Protein AF-A0A3A8R157-F1 (afdb_monomer_lite)

Foldseek 3Di:
DDPVLVVVLLVVLLVVVVVVLVVVLVVLVPDPPDDPVVSVVVSVVSVVVSNVVSVVVSVCLCPPVVRPSPPQDQWDWDDDPQFIWIAGSVRHTQATVNVVQWAWAWAWEDDPPFIFIWIWIQGPVGIATEAEPPTHHDDPPHYYDDCRVDYHYDYVVVVVVSVVVHD

Secondary structure (DSSP, 8-state):
--HHHHHHHHHHHHHHHHHHHHHHHHHHHTSTT--HHHHHHHHHHHHHHHHHHHHHHHHHHHHSTT--SS---SEEEEEETTEEEEEETTS-EEEEGGGTSEEEEEEEEEETTEEEEEEEEEETTEEEEEE-SS-PBPPTTPPEES--S-EEE--HHHHHHHHHH--

Sequence (167 aa):
MTTSRFVLALAVSALLPAVLIALAAGAYSSWPGFSPAVFGLVMFSVTCATFPIALVMLILRTEAPNSTYLKEPLQHVELTGDGVKVLDATGALLGDSSRGTLRVARTNMWHGKTLAGAVVLEYAAGATCLMGHVLIGAWPGLKAIQGARYEHRIDDSLMDELLRRAE

pLDDT: mean 77.12, std 9.84, range [42.5, 89.62]

Structure (mmCIF, N/CA/C/O backbone):
data_AF-A0A3A8R157-F1
#
_entry.id   AF-A0A3A8R157-F1
#
loop_
_atom_site.group_PDB
_atom_site.id
_atom_site.type_symbol
_atom_site.label_atom_id
_atom_site.label_alt_id
_atom_site.label_comp_id
_atom_site.label_asym_id
_atom_site.label_entity_id
_atom_site.label_seq_id
_atom_site.pdbx_PDB_ins_code
_atom_site.Cartn_x
_atom_site.Cartn_y
_atom_site.Cartn_z
_atom_site.occupancy
_atom_site.B_iso_or_equiv
_atom_site.auth_seq_id
_atom_site.auth_comp_id
_atom_site.auth_asym_id
_atom_site.auth_atom_id
_atom_site.pdbx_PDB_model_num
ATOM 1 N N . MET A 1 1 ? -6.498 5.101 -11.107 1.00 52.22 1 MET A N 1
ATOM 2 C CA . MET A 1 1 ? -5.324 4.911 -12.002 1.00 52.22 1 MET A CA 1
ATOM 3 C C . MET A 1 1 ? -5.408 5.830 -13.226 1.00 52.22 1 MET A C 1
ATOM 5 O O . MET A 1 1 ? -6.112 5.531 -14.182 1.00 52.22 1 MET A O 1
ATOM 9 N N . THR A 1 2 ? -4.739 6.983 -13.195 1.00 58.19 2 THR A N 1
ATOM 10 C CA . THR A 1 2 ? -4.685 7.905 -14.342 1.00 58.19 2 THR A CA 1
ATOM 11 C C . THR A 1 2 ? -3.558 7.509 -15.296 1.00 58.19 2 THR A C 1
ATOM 13 O O . THR A 1 2 ? -2.457 7.161 -14.867 1.00 58.19 2 THR A O 1
ATOM 16 N N . THR A 1 3 ? -3.810 7.583 -16.604 1.00 64.00 3 THR A N 1
ATOM 17 C CA . THR A 1 3 ? -2.874 7.201 -17.678 1.00 64.00 3 THR A CA 1
ATOM 18 C C . THR A 1 3 ? -1.504 7.880 -17.540 1.00 64.00 3 THR A C 1
ATOM 20 O O . THR A 1 3 ? -0.488 7.295 -17.904 1.00 64.00 3 THR A O 1
ATOM 23 N N . SER A 1 4 ? -1.442 9.080 -16.947 1.00 70.44 4 SER A N 1
ATOM 24 C CA . SER A 1 4 ? -0.188 9.827 -16.789 1.00 70.44 4 SER A CA 1
ATOM 25 C C . SER A 1 4 ? 0.766 9.232 -15.745 1.00 70.44 4 SER A C 1
ATOM 27 O O . SER A 1 4 ? 1.977 9.249 -15.958 1.00 70.44 4 SER A O 1
ATOM 29 N N . ARG A 1 5 ? 0.257 8.642 -14.652 1.00 65.94 5 ARG A N 1
ATOM 30 C CA . ARG A 1 5 ? 1.094 8.028 -13.601 1.00 65.94 5 ARG A CA 1
ATOM 31 C C . ARG A 1 5 ? 1.789 6.763 -14.092 1.00 65.94 5 ARG A C 1
ATOM 33 O O . ARG A 1 5 ? 2.958 6.550 -13.787 1.00 65.94 5 ARG A O 1
ATOM 40 N N . PHE A 1 6 ? 1.086 5.957 -14.886 1.00 70.12 6 PHE A N 1
ATOM 41 C CA . PHE A 1 6 ? 1.656 4.763 -15.509 1.00 70.12 6 PHE A CA 1
ATOM 42 C C . PHE A 1 6 ? 2.771 5.125 -16.496 1.00 70.12 6 PHE A C 1
ATOM 44 O O . PHE A 1 6 ? 3.861 4.563 -16.424 1.00 70.12 6 PHE A O 1
ATOM 51 N N . VAL A 1 7 ? 2.528 6.112 -17.366 1.00 73.94 7 VAL A N 1
ATOM 52 C CA . VAL A 1 7 ? 3.530 6.587 -18.334 1.00 73.94 7 VAL A CA 1
ATOM 53 C C . VAL A 1 7 ? 4.764 7.144 -17.620 1.00 73.94 7 VAL A C 1
ATOM 55 O O . VAL A 1 7 ? 5.887 6.820 -18.001 1.00 73.94 7 VAL A O 1
ATOM 58 N N . LEU A 1 8 ? 4.575 7.917 -16.547 1.00 76.44 8 LEU A N 1
ATOM 59 C CA . LEU A 1 8 ? 5.680 8.441 -15.745 1.00 76.44 8 LEU A CA 1
ATOM 60 C C . LEU A 1 8 ? 6.485 7.316 -15.074 1.00 76.44 8 LEU A C 1
ATOM 62 O O . LEU A 1 8 ? 7.713 7.315 -15.140 1.00 76.44 8 LEU A O 1
ATOM 66 N N . ALA A 1 9 ? 5.815 6.333 -14.468 1.00 71.00 9 ALA A N 1
ATOM 67 C CA . ALA A 1 9 ? 6.476 5.203 -13.814 1.00 71.00 9 ALA A CA 1
ATOM 68 C C . ALA A 1 9 ? 7.247 4.315 -14.809 1.00 71.00 9 ALA A C 1
ATOM 70 O O . ALA A 1 9 ? 8.346 3.840 -14.501 1.00 71.00 9 ALA A O 1
ATOM 71 N N . LEU A 1 10 ? 6.705 4.131 -16.016 1.00 76.88 10 LEU A N 1
ATOM 72 C CA . LEU A 1 10 ? 7.377 3.430 -17.107 1.00 76.88 10 LEU A CA 1
ATOM 73 C C . LEU A 1 10 ? 8.628 4.192 -17.568 1.00 76.88 10 LEU A C 1
ATOM 75 O O . LEU A 1 10 ? 9.697 3.595 -17.687 1.00 76.88 10 LEU A O 1
ATOM 79 N N . ALA A 1 11 ? 8.523 5.511 -17.753 1.00 76.31 11 ALA A N 1
ATOM 80 C CA . ALA A 1 11 ? 9.646 6.358 -18.151 1.00 76.31 11 ALA A CA 1
ATOM 81 C C . ALA A 1 11 ? 10.783 6.343 -17.114 1.00 76.31 11 ALA A C 1
ATOM 83 O O . ALA A 1 11 ? 11.947 6.176 -17.475 1.00 76.31 11 ALA A O 1
ATOM 84 N N . VAL A 1 12 ? 10.456 6.436 -15.821 1.00 79.88 12 VAL A N 1
ATOM 85 C CA . VAL A 1 12 ? 11.444 6.346 -14.730 1.00 79.88 12 VAL A CA 1
ATOM 86 C C . VAL A 1 12 ? 12.130 4.979 -14.713 1.00 79.88 12 VAL A C 1
ATOM 88 O O . VAL A 1 12 ? 13.341 4.894 -14.517 1.00 79.88 12 VAL A O 1
ATOM 91 N N . SER A 1 13 ? 11.381 3.902 -14.951 1.00 76.25 13 SER A N 1
ATOM 92 C CA . SER A 1 13 ? 11.937 2.542 -14.980 1.00 76.25 13 SER A CA 1
ATOM 93 C C . SER A 1 13 ? 12.840 2.304 -16.200 1.00 76.25 13 SER A C 1
ATOM 95 O O . SER A 1 13 ? 13.786 1.525 -16.120 1.00 76.25 13 SER A O 1
ATOM 97 N N . ALA A 1 14 ? 12.604 3.015 -17.30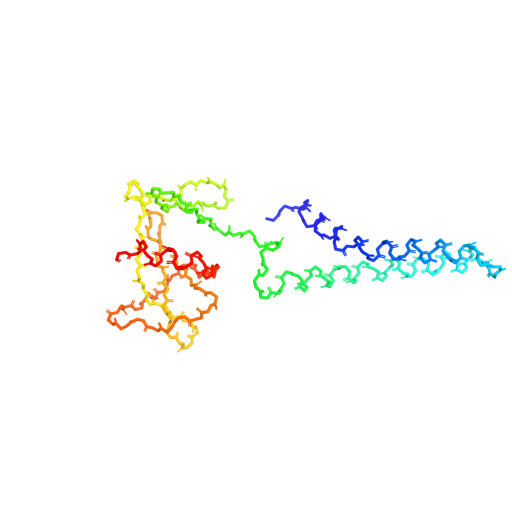7 1.00 76.62 14 ALA A N 1
ATOM 98 C CA . ALA A 1 14 ? 13.424 2.962 -18.517 1.00 76.62 14 ALA A CA 1
ATOM 99 C C . ALA A 1 14 ? 14.684 3.854 -18.470 1.00 76.62 14 ALA A C 1
ATOM 101 O O . ALA A 1 14 ? 15.554 3.719 -19.332 1.00 76.62 14 ALA A O 1
ATOM 102 N N . LEU A 1 15 ? 14.816 4.733 -17.468 1.00 79.62 15 LEU A N 1
ATOM 103 C CA . LEU A 1 15 ? 15.889 5.731 -17.392 1.00 79.62 15 LEU A CA 1
ATOM 104 C C . LEU A 1 15 ? 17.288 5.098 -17.318 1.00 79.62 15 LEU A C 1
ATOM 106 O O . LEU A 1 15 ? 18.174 5.454 -18.090 1.00 79.62 15 LEU A O 1
ATOM 110 N N . LEU A 1 16 ? 17.489 4.140 -16.407 1.00 76.19 16 LEU A N 1
ATOM 111 C CA . LEU A 1 16 ? 18.786 3.484 -16.215 1.00 76.19 16 LEU A CA 1
ATOM 112 C C . LEU A 1 16 ? 19.227 2.686 -17.465 1.00 76.19 16 LEU A C 1
ATOM 114 O O . LEU A 1 16 ? 20.356 2.893 -17.915 1.00 76.19 16 LEU A O 1
ATOM 118 N N . PRO A 1 17 ? 18.364 1.851 -18.087 1.00 75.44 17 PRO A N 1
ATOM 119 C CA . PRO A 1 17 ? 18.666 1.243 -19.382 1.00 75.44 17 PRO A CA 1
ATOM 120 C C . PRO A 1 17 ? 19.033 2.272 -20.456 1.00 75.44 17 PRO A C 1
ATOM 122 O O . PRO A 1 17 ? 20.023 2.090 -21.162 1.00 75.44 17 PRO A O 1
ATOM 125 N N . ALA A 1 18 ? 18.277 3.369 -20.564 1.00 79.69 18 ALA A N 1
ATOM 126 C CA . ALA A 1 18 ? 18.509 4.393 -21.580 1.00 79.69 18 ALA A CA 1
ATOM 127 C C . ALA A 1 18 ? 19.880 5.075 -21.432 1.00 79.69 18 ALA A C 1
ATOM 129 O O . ALA A 1 18 ? 20.572 5.280 -22.429 1.00 79.69 18 ALA A O 1
ATOM 130 N N . VAL A 1 19 ? 20.310 5.371 -20.200 1.00 83.12 19 VAL A N 1
ATOM 131 C CA . VAL A 1 19 ? 21.637 5.951 -19.923 1.00 83.12 19 VAL A CA 1
ATOM 132 C C . VAL A 1 19 ? 22.759 4.992 -20.325 1.00 83.12 19 VAL A C 1
ATOM 134 O O . VAL A 1 19 ? 23.714 5.408 -20.982 1.00 83.12 19 VAL A O 1
ATOM 137 N N . LEU A 1 20 ? 22.641 3.705 -19.986 1.00 79.81 20 LEU A N 1
ATOM 138 C CA . LEU A 1 20 ? 23.640 2.695 -20.357 1.00 79.81 20 LEU A CA 1
ATOM 139 C C . LEU A 1 20 ? 23.764 2.543 -21.876 1.00 79.81 20 LEU A C 1
ATOM 141 O O . LEU A 1 20 ? 24.870 2.432 -22.402 1.00 79.81 20 LEU A O 1
ATOM 145 N N . ILE A 1 21 ? 22.637 2.594 -22.586 1.00 82.62 21 ILE A N 1
ATOM 146 C CA . ILE A 1 21 ? 22.606 2.523 -24.048 1.00 82.62 21 ILE A CA 1
ATOM 147 C C . ILE A 1 21 ? 23.252 3.759 -24.669 1.00 82.62 21 ILE A C 1
ATOM 149 O O . ILE A 1 21 ? 24.040 3.619 -25.599 1.00 82.62 21 ILE A O 1
ATOM 153 N N . ALA A 1 22 ? 22.976 4.955 -24.144 1.00 82.50 22 ALA A N 1
ATOM 154 C CA . ALA A 1 22 ? 23.594 6.188 -24.626 1.00 82.50 22 ALA A CA 1
ATOM 155 C C . ALA A 1 22 ? 25.123 6.178 -24.445 1.00 82.50 22 ALA A C 1
ATOM 157 O O . ALA A 1 22 ? 25.857 6.571 -25.352 1.00 82.50 22 ALA A O 1
ATOM 158 N N . LEU A 1 23 ? 25.611 5.672 -23.308 1.00 82.50 23 LEU A N 1
ATOM 159 C CA . LEU A 1 23 ? 27.045 5.520 -23.045 1.00 82.50 23 LEU A CA 1
ATOM 160 C C . LEU A 1 23 ? 27.698 4.496 -23.982 1.00 82.50 23 LEU A C 1
ATOM 162 O O . LEU A 1 23 ? 28.746 4.777 -24.563 1.00 82.50 23 LEU A O 1
ATOM 166 N N . ALA A 1 24 ? 27.068 3.333 -24.170 1.00 81.12 24 ALA A N 1
ATOM 167 C CA . ALA A 1 24 ? 27.556 2.301 -25.082 1.00 81.12 24 ALA A CA 1
ATOM 168 C C . ALA A 1 24 ? 27.563 2.784 -26.541 1.00 81.12 24 ALA A C 1
ATOM 170 O O . ALA A 1 24 ? 28.517 2.532 -27.276 1.00 81.12 24 ALA A O 1
ATOM 171 N N . ALA A 1 25 ? 26.534 3.530 -26.946 1.00 80.56 25 ALA A N 1
ATOM 172 C CA . ALA A 1 25 ? 26.449 4.144 -28.262 1.00 80.56 25 ALA A CA 1
ATOM 173 C C . ALA A 1 25 ? 27.564 5.174 -28.490 1.00 80.56 25 ALA A C 1
ATOM 175 O O . ALA A 1 25 ? 28.225 5.143 -29.529 1.00 80.56 25 ALA A O 1
ATOM 176 N N . GLY A 1 26 ? 27.820 6.036 -27.502 1.00 80.12 26 GLY A N 1
ATOM 177 C CA . GLY A 1 26 ? 28.927 6.990 -27.539 1.00 80.12 26 GLY A CA 1
ATOM 178 C C . GLY A 1 26 ? 30.286 6.298 -27.664 1.00 80.12 26 GLY A C 1
ATOM 179 O O . GLY A 1 26 ? 31.078 6.655 -28.533 1.00 80.12 26 GLY A O 1
ATOM 180 N N . ALA A 1 27 ? 30.526 5.254 -26.868 1.00 80.75 27 ALA A N 1
ATOM 181 C CA . ALA A 1 27 ? 31.767 4.480 -26.908 1.00 80.75 27 ALA A CA 1
ATOM 182 C C . ALA A 1 27 ? 31.964 3.713 -28.230 1.00 80.75 27 ALA A C 1
ATOM 184 O O . ALA A 1 27 ? 33.081 3.611 -28.725 1.00 80.75 27 ALA A O 1
ATOM 185 N N . TYR A 1 28 ? 30.892 3.187 -28.827 1.00 78.81 28 TYR A N 1
ATOM 186 C CA . TYR A 1 28 ? 30.970 2.491 -30.113 1.00 78.81 28 TYR A CA 1
ATOM 187 C C . TYR A 1 28 ? 31.228 3.456 -31.279 1.00 78.81 28 TYR A C 1
ATOM 189 O O . TYR A 1 28 ? 31.958 3.123 -32.211 1.00 78.81 28 TYR A O 1
ATOM 197 N N . SER A 1 29 ? 30.670 4.670 -31.215 1.00 80.69 29 SER A N 1
ATOM 198 C CA . SER A 1 29 ? 30.839 5.696 -32.254 1.00 80.69 29 SER A CA 1
ATOM 199 C C . SER A 1 29 ? 32.278 6.204 -32.403 1.00 80.69 29 SER A C 1
ATOM 201 O O . SER A 1 29 ? 32.655 6.665 -33.477 1.00 80.69 29 SER A O 1
ATOM 203 N N . SER A 1 30 ? 33.098 6.086 -31.355 1.00 82.19 30 SER A N 1
ATOM 204 C CA . SER A 1 30 ? 34.516 6.459 -31.369 1.00 82.19 30 SER A CA 1
ATOM 205 C C . SER A 1 30 ? 35.449 5.301 -31.744 1.00 82.19 30 SER A C 1
ATOM 207 O O . SER A 1 30 ? 36.666 5.487 -31.805 1.00 82.19 30 SER A O 1
ATOM 209 N N . TRP A 1 31 ? 34.911 4.108 -32.019 1.00 81.38 31 TRP A N 1
ATOM 210 C CA . TRP A 1 31 ? 35.712 2.938 -32.365 1.00 81.38 31 TRP A CA 1
ATOM 211 C C . TRP A 1 31 ? 36.105 2.972 -33.856 1.00 81.38 31 TRP A C 1
ATOM 213 O O . TRP A 1 31 ? 35.226 3.099 -34.708 1.00 81.38 31 TRP A O 1
ATOM 223 N N . PRO A 1 32 ? 37.389 2.787 -34.228 1.00 77.94 32 PRO A N 1
ATOM 224 C CA . PRO A 1 32 ? 37.848 2.691 -35.623 1.00 77.94 32 PRO A CA 1
ATOM 225 C C . PRO A 1 32 ? 37.096 1.720 -36.555 1.00 77.94 32 PRO A C 1
ATOM 227 O O . PRO A 1 32 ? 37.205 1.859 -37.768 1.00 77.94 32 PRO A O 1
ATOM 230 N N . GLY A 1 33 ? 36.341 0.751 -36.025 1.00 81.38 33 GLY A N 1
ATOM 231 C CA . GLY A 1 33 ? 35.515 -0.185 -36.802 1.00 81.38 33 GLY A CA 1
ATOM 232 C C . GLY A 1 33 ? 34.042 0.219 -36.951 1.00 81.38 33 GLY A C 1
ATOM 233 O O . GLY A 1 33 ? 33.212 -0.639 -37.251 1.00 81.38 33 GLY A O 1
ATOM 234 N N . PHE A 1 34 ? 33.689 1.478 -36.677 1.00 81.56 34 PHE A N 1
ATOM 235 C CA . PHE A 1 34 ? 32.303 1.940 -36.676 1.00 81.56 34 PHE A CA 1
ATOM 236 C C . PHE A 1 34 ? 31.623 1.776 -38.044 1.00 81.56 34 PHE A C 1
ATOM 238 O O . PHE A 1 34 ? 32.106 2.257 -39.069 1.00 81.56 34 PHE A O 1
ATOM 245 N N . SER A 1 35 ? 30.446 1.147 -38.041 1.00 85.25 35 SER A N 1
ATOM 246 C CA . SER A 1 35 ? 29.563 1.048 -39.204 1.00 85.25 35 SER A CA 1
ATOM 247 C C . SER A 1 35 ? 28.184 1.627 -38.869 1.00 85.25 35 SER A C 1
ATOM 249 O O . SER A 1 35 ? 27.500 1.079 -37.998 1.00 85.25 35 SER A O 1
ATOM 251 N N . PRO A 1 36 ? 27.723 2.684 -39.570 1.00 80.69 36 PRO A N 1
ATOM 252 C CA . PRO A 1 36 ? 26.418 3.301 -39.321 1.00 80.69 36 PRO A CA 1
ATOM 253 C C . PRO A 1 36 ? 25.242 2.332 -39.486 1.00 80.69 36 PRO A C 1
ATOM 255 O O . PRO A 1 36 ? 24.273 2.395 -38.733 1.00 80.69 36 PRO A O 1
ATOM 258 N N . ALA A 1 37 ? 25.332 1.412 -40.452 1.00 83.19 37 ALA A N 1
ATOM 259 C CA . ALA A 1 37 ? 24.281 0.435 -40.726 1.00 83.19 37 ALA A CA 1
ATOM 260 C C . ALA A 1 37 ? 24.159 -0.600 -39.596 1.00 83.19 37 ALA A C 1
ATOM 262 O O . ALA A 1 37 ? 23.056 -0.897 -39.138 1.00 83.19 37 ALA A O 1
ATOM 263 N N . VAL A 1 38 ? 25.298 -1.106 -39.107 1.00 81.00 38 VAL A N 1
ATOM 264 C CA . VAL A 1 38 ? 25.339 -2.044 -37.974 1.00 81.00 38 VAL A CA 1
ATOM 265 C C . VAL A 1 38 ? 24.879 -1.344 -36.699 1.00 81.00 38 VAL A C 1
ATOM 267 O O . VAL A 1 38 ? 24.061 -1.884 -35.961 1.00 81.00 38 VAL A O 1
ATOM 270 N N . PHE A 1 39 ? 25.333 -0.110 -36.479 1.00 80.06 39 PHE A N 1
ATOM 271 C CA . PHE A 1 39 ? 24.915 0.706 -35.347 1.00 80.06 39 PHE A CA 1
ATOM 272 C C . PHE A 1 39 ? 23.399 0.937 -35.323 1.00 80.06 39 PHE A C 1
ATOM 274 O O . PHE A 1 39 ? 22.764 0.709 -34.297 1.00 80.06 39 PHE A O 1
ATOM 281 N N . GLY A 1 40 ? 22.799 1.322 -36.455 1.00 79.88 40 GLY A N 1
ATOM 282 C CA . GLY A 1 40 ? 21.352 1.523 -36.562 1.00 79.88 40 GLY A CA 1
ATOM 283 C C . GLY A 1 40 ? 20.552 0.254 -36.260 1.00 79.88 40 GLY A C 1
ATOM 284 O O . GLY A 1 40 ? 19.583 0.300 -35.503 1.00 79.88 40 GLY A O 1
ATOM 285 N N . LEU A 1 41 ? 20.994 -0.894 -36.782 1.00 85.06 41 LEU A N 1
ATOM 286 C CA . LEU A 1 41 ? 20.340 -2.185 -36.553 1.00 85.06 41 LEU A CA 1
ATOM 287 C C . LEU A 1 41 ? 20.442 -2.632 -35.086 1.00 85.06 41 LEU A C 1
ATOM 289 O O . LEU A 1 41 ? 19.459 -3.104 -34.507 1.00 85.06 41 LEU A O 1
ATOM 293 N N . VAL A 1 42 ? 21.606 -2.438 -34.460 1.00 82.50 42 VAL A N 1
ATOM 294 C CA . VAL A 1 42 ? 21.823 -2.740 -33.038 1.00 82.50 42 VAL A CA 1
ATOM 295 C C . VAL A 1 42 ? 20.981 -1.819 -32.156 1.00 82.50 42 VAL A C 1
ATOM 297 O O . VAL A 1 42 ? 20.268 -2.310 -31.286 1.00 82.50 42 VAL A O 1
ATOM 300 N N . MET A 1 43 ? 20.983 -0.508 -32.406 1.00 81.06 43 MET A N 1
ATOM 301 C CA . MET A 1 43 ? 20.192 0.458 -31.636 1.00 81.06 43 MET A CA 1
ATOM 302 C C . MET A 1 43 ? 18.687 0.206 -31.750 1.00 81.06 43 MET A C 1
ATOM 304 O O . MET A 1 43 ? 17.973 0.319 -30.752 1.00 81.06 43 MET A O 1
ATOM 308 N N . PHE A 1 44 ? 18.202 -0.187 -32.929 1.00 82.06 44 PHE A N 1
ATOM 309 C CA . PHE A 1 44 ? 16.809 -0.587 -33.121 1.00 82.06 44 PHE A CA 1
ATOM 310 C C . PHE A 1 44 ? 16.469 -1.837 -32.299 1.00 82.06 44 PHE A C 1
ATOM 312 O O . PHE A 1 44 ? 15.509 -1.834 -31.531 1.00 82.06 44 PHE A O 1
ATOM 319 N N . SER A 1 45 ? 17.308 -2.872 -32.384 1.00 82.25 45 SER A N 1
ATOM 320 C CA . SER A 1 45 ? 17.122 -4.133 -31.651 1.00 82.25 45 SER A CA 1
ATOM 321 C C . SER A 1 45 ? 17.139 -3.926 -30.133 1.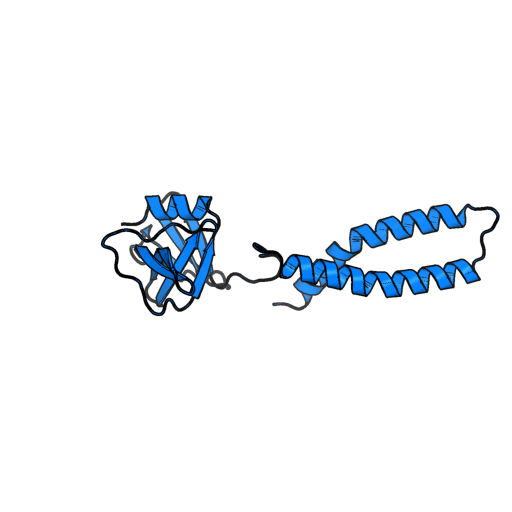00 82.25 45 SER A C 1
ATOM 323 O O . SER A 1 45 ? 16.288 -4.445 -29.414 1.00 82.25 45 SER A O 1
ATOM 325 N N . VAL A 1 46 ? 18.077 -3.112 -29.647 1.00 80.69 46 VAL A N 1
ATOM 326 C CA . VAL A 1 46 ? 18.203 -2.741 -28.235 1.00 80.69 46 VAL A CA 1
ATOM 327 C C . VAL A 1 46 ? 16.980 -1.950 -27.768 1.00 80.69 46 VAL A C 1
ATOM 329 O O . VAL A 1 46 ? 16.439 -2.247 -26.709 1.00 80.69 46 VAL A O 1
ATOM 332 N N . THR A 1 47 ? 16.490 -1.000 -28.567 1.00 78.50 47 THR A N 1
ATOM 333 C CA . THR A 1 47 ? 15.283 -0.217 -28.244 1.00 78.50 47 THR A CA 1
ATOM 334 C C . THR A 1 47 ? 14.025 -1.090 -28.197 1.00 78.50 47 THR A C 1
ATOM 336 O O . THR A 1 47 ? 13.190 -0.940 -27.307 1.00 78.50 47 THR A O 1
ATOM 339 N N . CYS A 1 48 ? 13.899 -2.059 -29.107 1.00 81.50 48 CYS A N 1
ATOM 340 C CA . CYS A 1 48 ? 12.825 -3.051 -29.057 1.00 81.50 48 CYS A CA 1
ATOM 341 C C . CYS A 1 48 ? 12.905 -3.943 -27.809 1.00 81.50 48 CYS A C 1
ATOM 343 O O . CYS A 1 48 ? 11.867 -4.358 -27.299 1.00 81.50 48 CYS A O 1
ATOM 345 N N . ALA A 1 49 ? 14.107 -4.224 -27.301 1.00 80.56 49 ALA A N 1
ATOM 346 C CA . ALA A 1 49 ? 14.313 -5.035 -26.103 1.00 80.56 49 ALA A CA 1
ATOM 347 C C . ALA A 1 49 ? 14.152 -4.250 -24.787 1.00 80.56 49 ALA A C 1
ATOM 349 O O . ALA A 1 49 ? 13.735 -4.822 -23.781 1.00 80.56 49 ALA A O 1
ATOM 350 N N . THR A 1 50 ? 14.432 -2.945 -24.754 1.00 76.81 50 THR A N 1
ATOM 351 C CA . THR A 1 50 ? 14.305 -2.154 -23.517 1.00 76.81 50 THR A CA 1
ATOM 352 C C . THR A 1 50 ? 12.870 -1.973 -23.066 1.00 76.81 50 THR A C 1
ATOM 354 O O . THR A 1 50 ? 12.620 -1.997 -21.863 1.00 76.81 50 THR A O 1
ATOM 357 N N . PHE A 1 51 ? 11.926 -1.815 -23.993 1.00 76.19 51 PHE A N 1
ATOM 358 C CA . PHE A 1 51 ? 10.514 -1.666 -23.654 1.00 76.19 51 PHE A CA 1
ATOM 359 C C . PHE A 1 51 ? 9.962 -2.848 -22.830 1.00 76.19 51 PHE A C 1
ATOM 361 O O . PHE A 1 51 ? 9.456 -2.606 -21.732 1.00 76.19 51 PHE A O 1
ATOM 368 N N . PRO A 1 52 ? 10.089 -4.120 -23.265 1.00 79.94 52 PRO A N 1
ATOM 369 C CA . PRO A 1 52 ? 9.631 -5.253 -22.468 1.00 79.94 52 PRO A CA 1
ATOM 370 C C . PRO A 1 52 ? 10.420 -5.405 -21.162 1.00 79.94 52 PRO A C 1
ATOM 372 O O . PRO A 1 52 ? 9.826 -5.762 -20.152 1.00 79.94 52 PRO A O 1
ATOM 375 N N . ILE A 1 53 ? 11.717 -5.076 -21.127 1.00 79.06 53 ILE A N 1
ATOM 376 C CA . ILE A 1 53 ? 12.506 -5.107 -19.881 1.00 79.06 53 ILE A CA 1
ATOM 377 C C . ILE A 1 53 ? 11.989 -4.070 -18.875 1.00 79.06 53 ILE A C 1
ATOM 379 O O . ILE A 1 53 ? 11.786 -4.395 -17.706 1.00 79.06 53 ILE A O 1
ATOM 383 N N . ALA A 1 54 ? 11.737 -2.836 -19.315 1.00 76.88 54 ALA A N 1
ATOM 384 C CA . ALA A 1 54 ? 11.180 -1.782 -18.472 1.00 76.88 54 ALA A CA 1
ATOM 385 C C . ALA A 1 54 ? 9.770 -2.144 -17.986 1.00 76.88 54 ALA A C 1
ATOM 387 O O . ALA A 1 54 ? 9.438 -1.895 -16.827 1.00 76.88 54 ALA A O 1
ATOM 388 N N . LEU A 1 55 ? 8.967 -2.788 -18.840 1.00 78.31 55 LEU A N 1
ATOM 389 C CA . LEU A 1 55 ? 7.654 -3.306 -18.473 1.00 78.31 55 LEU A CA 1
ATOM 390 C C . LEU A 1 55 ? 7.758 -4.412 -17.415 1.00 78.31 55 LEU A C 1
ATOM 392 O O . LEU A 1 55 ? 7.046 -4.358 -16.420 1.00 78.31 55 LEU A O 1
ATOM 396 N N . VAL A 1 56 ? 8.671 -5.374 -17.576 1.00 78.75 56 VAL A N 1
ATOM 397 C CA . VAL A 1 56 ? 8.919 -6.431 -16.581 1.00 78.75 56 VAL A CA 1
ATOM 398 C C . VAL A 1 56 ? 9.407 -5.835 -15.263 1.00 78.75 56 VAL A C 1
ATOM 400 O O . VAL A 1 56 ? 8.915 -6.221 -14.208 1.00 78.75 56 VAL A O 1
ATOM 403 N N . MET A 1 57 ? 10.315 -4.855 -15.292 1.00 73.81 57 MET A N 1
ATOM 404 C CA . MET A 1 57 ? 10.746 -4.156 -14.077 1.00 73.81 57 MET A CA 1
ATOM 405 C C . MET A 1 57 ? 9.597 -3.418 -13.395 1.00 73.81 57 MET A C 1
ATOM 407 O O . MET A 1 57 ? 9.520 -3.421 -12.168 1.00 73.81 57 MET A O 1
ATOM 411 N N . LEU A 1 58 ? 8.699 -2.807 -14.170 1.00 73.12 58 LEU A N 1
ATOM 412 C CA . LEU A 1 58 ? 7.510 -2.159 -13.636 1.00 73.12 58 LEU A CA 1
ATOM 413 C C . LEU A 1 58 ? 6.565 -3.189 -13.007 1.00 73.12 58 LEU A C 1
ATOM 415 O O . LEU A 1 58 ? 6.135 -2.975 -11.880 1.00 73.12 58 LEU A O 1
ATOM 419 N N . ILE A 1 59 ? 6.312 -4.318 -13.677 1.00 74.38 59 ILE A N 1
ATOM 420 C CA . ILE A 1 59 ? 5.483 -5.418 -13.158 1.00 74.38 59 ILE A CA 1
ATOM 421 C C . ILE A 1 59 ? 6.071 -5.951 -11.850 1.00 74.38 59 ILE A C 1
ATOM 423 O O . ILE A 1 59 ? 5.377 -5.965 -10.836 1.00 74.38 59 ILE A O 1
ATOM 427 N N . LEU A 1 60 ? 7.364 -6.286 -11.831 1.00 70.50 60 LEU A N 1
ATOM 428 C CA . LEU A 1 60 ? 8.064 -6.733 -10.626 1.00 70.50 60 LEU A CA 1
ATOM 429 C C . LEU A 1 60 ? 7.987 -5.685 -9.516 1.00 70.50 60 LEU A C 1
ATOM 431 O O . LEU A 1 60 ? 7.734 -6.028 -8.365 1.00 70.50 60 LEU A O 1
ATOM 435 N N . ARG A 1 61 ? 8.137 -4.398 -9.850 1.00 68.50 61 ARG A N 1
ATOM 436 C CA . ARG A 1 61 ? 7.943 -3.317 -8.883 1.00 68.50 61 ARG A CA 1
ATOM 437 C C . ARG A 1 61 ? 6.520 -3.247 -8.378 1.00 68.50 61 ARG A C 1
ATOM 439 O O . ARG A 1 61 ? 6.381 -2.943 -7.210 1.00 68.50 61 ARG A O 1
ATOM 446 N N . THR A 1 62 ? 5.489 -3.484 -9.185 1.00 63.38 62 THR A N 1
ATOM 447 C CA . THR A 1 62 ? 4.078 -3.443 -8.751 1.00 63.38 62 THR A CA 1
ATOM 448 C C . THR A 1 62 ? 3.618 -4.681 -7.988 1.00 63.38 62 THR A C 1
ATOM 450 O O . THR A 1 62 ? 2.728 -4.588 -7.138 1.00 63.38 62 THR A O 1
ATOM 453 N N . GLU A 1 63 ? 4.211 -5.833 -8.286 1.00 61.62 63 GLU A N 1
ATOM 454 C CA . GLU A 1 63 ? 3.894 -7.112 -7.653 1.00 61.62 63 GLU A CA 1
ATOM 455 C C . GLU A 1 63 ? 4.764 -7.406 -6.434 1.00 61.62 63 GLU A C 1
ATOM 457 O O . GLU A 1 63 ? 4.395 -8.259 -5.628 1.00 61.62 63 GLU A O 1
ATOM 462 N N . ALA A 1 64 ? 5.873 -6.680 -6.255 1.00 57.00 64 ALA A N 1
ATOM 463 C CA . ALA A 1 64 ? 6.706 -6.810 -5.073 1.00 57.00 64 ALA A CA 1
ATOM 464 C C . ALA A 1 64 ? 5.848 -6.711 -3.796 1.00 57.00 64 ALA A C 1
ATOM 466 O O . ALA A 1 64 ? 5.001 -5.807 -3.686 1.00 57.00 64 ALA A O 1
ATOM 467 N N . PRO A 1 65 ? 6.058 -7.612 -2.817 1.00 46.66 65 PRO A N 1
ATOM 468 C CA . PRO A 1 65 ? 5.456 -7.448 -1.505 1.00 46.66 65 PRO A CA 1
ATOM 469 C C . PRO A 1 65 ? 5.852 -6.061 -0.985 1.00 46.66 65 PRO A C 1
ATOM 471 O O . PRO A 1 65 ? 7.028 -5.706 -1.019 1.00 46.66 65 PRO A O 1
ATOM 474 N N . ASN A 1 66 ? 4.856 -5.272 -0.564 1.00 49.62 66 ASN A N 1
ATOM 475 C CA . ASN A 1 66 ? 4.975 -3.878 -0.094 1.00 49.62 66 ASN A CA 1
ATOM 476 C C . ASN A 1 66 ? 4.942 -2.795 -1.192 1.00 49.62 66 ASN A C 1
ATOM 478 O O . ASN A 1 66 ? 5.138 -1.617 -0.898 1.00 49.62 66 ASN A O 1
ATOM 482 N N . SER A 1 67 ? 4.660 -3.139 -2.453 1.00 42.50 67 SER A N 1
ATOM 483 C CA . SER A 1 67 ? 4.562 -2.124 -3.504 1.00 42.50 67 SER A CA 1
ATOM 484 C C . SER A 1 67 ? 3.280 -1.294 -3.442 1.00 42.50 67 SER A C 1
ATOM 486 O O . SER A 1 67 ? 2.187 -1.768 -3.764 1.00 42.50 67 SER A O 1
ATOM 488 N N . THR A 1 68 ? 3.446 -0.016 -3.113 1.00 52.97 68 THR A N 1
ATOM 489 C CA . THR A 1 68 ? 2.449 1.057 -3.258 1.00 52.97 68 THR A CA 1
ATOM 490 C C . THR A 1 68 ? 2.604 1.821 -4.579 1.00 52.97 68 THR A C 1
ATOM 492 O O . THR A 1 68 ? 1.844 2.744 -4.855 1.00 52.97 68 THR A O 1
ATOM 495 N N . TYR A 1 69 ? 3.563 1.428 -5.431 1.00 46.69 69 TYR A N 1
ATOM 496 C CA . TYR A 1 69 ? 4.076 2.235 -6.550 1.00 46.69 69 TYR A CA 1
ATOM 497 C C . TYR A 1 69 ? 3.008 2.610 -7.593 1.00 46.69 69 TYR A C 1
ATOM 499 O O . TYR A 1 69 ? 3.124 3.629 -8.270 1.00 46.69 69 TYR A O 1
ATOM 507 N N . LEU A 1 70 ? 1.955 1.794 -7.710 1.00 53.50 70 LEU A N 1
ATOM 508 C CA . LEU A 1 70 ? 0.810 2.020 -8.599 1.00 53.50 70 LEU A CA 1
ATOM 509 C C . LEU A 1 70 ? -0.539 1.583 -7.994 1.00 53.50 70 LEU A C 1
ATOM 511 O O . LEU A 1 70 ? -1.559 1.602 -8.685 1.00 53.50 70 LEU A O 1
ATOM 515 N N . LYS A 1 71 ? -0.561 1.199 -6.713 1.00 56.44 71 LYS A N 1
ATOM 516 C CA . LYS A 1 71 ? -1.790 0.844 -5.996 1.00 56.44 71 LYS A CA 1
ATOM 517 C C . LYS A 1 71 ? -2.232 2.084 -5.231 1.00 56.44 71 LYS A C 1
ATOM 519 O O . LYS A 1 71 ? -1.581 2.467 -4.266 1.00 56.44 71 LYS A O 1
ATOM 524 N N . GLU A 1 72 ? -3.295 2.740 -5.693 1.00 55.19 72 GLU A N 1
ATOM 525 C CA . GLU A 1 72 ? -3.925 3.806 -4.911 1.00 55.19 72 GLU A CA 1
ATOM 526 C C . GLU A 1 72 ? -4.450 3.170 -3.614 1.00 55.19 72 GLU A C 1
ATOM 528 O O . GLU A 1 72 ? -5.251 2.233 -3.693 1.00 55.19 72 GLU A O 1
ATOM 533 N N . PRO A 1 73 ? -3.971 3.594 -2.429 1.00 57.78 73 PRO A N 1
ATOM 534 C CA . PRO A 1 73 ? -4.556 3.121 -1.189 1.00 57.78 73 PRO A CA 1
ATOM 535 C C . PRO A 1 73 ? -6.014 3.580 -1.181 1.00 57.78 73 PRO A C 1
ATOM 537 O O . PRO A 1 73 ? -6.297 4.762 -1.370 1.00 57.78 73 PRO A O 1
ATOM 540 N N . LEU A 1 74 ? -6.944 2.638 -1.005 1.00 64.56 74 LEU A N 1
ATOM 541 C CA . LEU A 1 74 ? -8.378 2.943 -0.958 1.00 64.56 74 LEU A CA 1
ATOM 542 C C . LEU A 1 74 ? -8.691 3.946 0.164 1.00 64.56 74 LEU A C 1
ATOM 544 O O . LEU A 1 74 ? -9.663 4.693 0.061 1.00 64.56 74 LEU A O 1
ATOM 548 N N . GLN A 1 75 ? -7.862 3.958 1.216 1.00 73.56 75 GLN A N 1
ATOM 549 C CA . GLN A 1 75 ? -7.966 4.842 2.373 1.00 73.56 75 GLN A CA 1
ATOM 550 C C . GLN A 1 75 ? -6.576 5.245 2.876 1.00 73.56 75 GLN A C 1
ATOM 552 O O . GLN A 1 75 ? -5.651 4.430 2.882 1.00 73.56 75 GLN A O 1
ATOM 557 N N . HIS A 1 76 ? -6.436 6.496 3.307 1.00 78.25 76 HIS A N 1
ATOM 558 C CA . HIS A 1 76 ? -5.223 7.043 3.904 1.00 78.25 76 HIS A CA 1
ATOM 559 C C . HIS A 1 76 ? -5.430 7.242 5.405 1.00 78.25 76 HIS A C 1
ATOM 561 O O . HIS A 1 76 ? -6.442 7.801 5.820 1.00 78.25 76 HIS A O 1
ATOM 567 N N . VAL A 1 77 ? -4.481 6.780 6.218 1.00 82.19 77 VAL A N 1
ATOM 568 C CA . VAL A 1 77 ? -4.515 6.957 7.673 1.00 82.19 77 VAL A CA 1
ATOM 569 C C . VAL A 1 77 ? -3.449 7.973 8.045 1.00 82.19 77 VAL A C 1
ATOM 571 O O . VAL A 1 77 ? -2.260 7.718 7.870 1.00 82.19 77 VAL A O 1
ATOM 574 N N . GLU A 1 78 ? -3.876 9.123 8.551 1.00 83.75 78 GLU A N 1
ATOM 575 C CA . GLU A 1 78 ? -2.991 10.178 9.027 1.00 83.75 78 GLU A CA 1
ATOM 576 C C . GLU A 1 78 ? -2.936 10.171 10.553 1.00 83.75 78 GLU A C 1
ATOM 578 O O . GLU A 1 78 ? -3.956 10.258 11.244 1.00 83.75 78 GLU A O 1
ATOM 583 N N . LEU A 1 79 ? -1.717 10.089 11.084 1.00 81.25 79 LEU A N 1
ATOM 584 C CA . LEU A 1 79 ? -1.445 10.295 12.498 1.00 81.25 79 LEU A CA 1
ATOM 585 C C . LEU A 1 79 ? -1.222 11.787 12.745 1.00 81.25 79 LEU A C 1
ATOM 587 O O . LEU A 1 79 ? -0.270 12.383 12.246 1.00 81.25 79 LEU A O 1
ATOM 591 N N . THR A 1 80 ? -2.086 12.380 13.555 1.00 76.94 80 THR A N 1
ATOM 592 C CA . THR A 1 80 ? -1.929 13.737 14.082 1.00 76.94 80 THR A CA 1
ATOM 593 C C . THR A 1 80 ? -1.567 13.687 15.565 1.00 76.94 80 THR A C 1
ATOM 595 O O . THR A 1 80 ? -1.879 12.720 16.267 1.00 76.94 80 THR A O 1
ATOM 598 N N . GLY A 1 81 ? -0.922 14.745 16.068 1.00 74.06 81 GLY A N 1
ATOM 599 C CA . GLY A 1 81 ? -0.604 14.873 17.498 1.00 74.06 81 GLY A CA 1
ATOM 600 C C . GLY A 1 81 ? -1.829 14.636 18.390 1.00 74.06 81 GLY A C 1
ATOM 601 O O . GLY A 1 81 ? -1.732 13.909 19.372 1.00 74.06 81 GLY A O 1
ATOM 602 N N . ASP A 1 82 ? -2.993 15.120 17.950 1.00 73.88 82 ASP A N 1
ATOM 603 C CA . ASP A 1 82 ? -4.250 15.069 18.706 1.00 73.88 82 ASP A CA 1
ATOM 604 C C . ASP A 1 82 ? -5.125 13.835 18.412 1.00 73.88 82 ASP A C 1
ATOM 606 O O . ASP A 1 82 ? -6.163 13.648 19.045 1.00 73.88 82 ASP A O 1
ATOM 610 N N . GLY A 1 83 ? -4.763 12.985 17.443 1.00 82.56 83 GLY A N 1
ATOM 611 C CA . GLY A 1 83 ? -5.622 11.861 17.059 1.00 82.56 83 GLY A CA 1
ATOM 612 C C . GLY A 1 83 ? -5.270 11.189 15.737 1.00 82.56 83 GLY A C 1
ATOM 613 O O . GLY A 1 83 ? -4.258 11.491 15.109 1.00 82.56 83 GLY A O 1
ATOM 614 N N . VAL A 1 84 ? -6.127 10.268 15.315 1.00 86.00 84 VAL A N 1
ATOM 615 C CA . VAL A 1 84 ? -6.032 9.530 14.053 1.00 86.00 84 VAL A CA 1
ATOM 616 C C . VAL A 1 84 ? -7.117 10.037 13.112 1.00 86.00 84 VAL A C 1
ATOM 618 O O . VAL A 1 84 ? -8.278 10.156 13.510 1.00 86.00 84 VAL A O 1
ATOM 621 N N . LYS A 1 85 ? -6.750 10.309 11.860 1.00 88.44 85 LYS A N 1
ATOM 622 C CA . LYS A 1 85 ? -7.680 10.664 10.787 1.00 88.44 85 LYS A CA 1
ATOM 623 C C . LYS A 1 85 ? -7.656 9.600 9.706 1.00 88.44 85 LYS A C 1
ATOM 625 O O . LYS A 1 85 ? -6.596 9.105 9.335 1.00 88.44 85 LYS A O 1
ATOM 630 N N . VAL A 1 86 ? -8.830 9.273 9.186 1.00 86.44 86 VAL A N 1
ATOM 631 C CA . VAL A 1 86 ? -8.999 8.391 8.033 1.00 86.44 86 VAL A CA 1
ATOM 632 C C . VAL A 1 86 ? -9.572 9.215 6.901 1.00 86.44 86 VAL A C 1
ATOM 634 O O . VAL A 1 86 ? -10.604 9.866 7.059 1.00 86.44 86 VAL A O 1
ATOM 637 N N . LEU A 1 87 ? -8.896 9.181 5.764 1.00 85.75 87 LEU A N 1
ATOM 638 C CA . LEU A 1 87 ? -9.265 9.868 4.538 1.00 85.75 87 LEU A CA 1
ATOM 639 C C . LEU A 1 87 ? -9.545 8.823 3.460 1.00 85.75 87 LEU A C 1
ATOM 641 O O . LEU A 1 87 ? -8.937 7.752 3.452 1.00 85.75 87 LEU A O 1
ATOM 645 N N . ASP A 1 88 ? -10.456 9.114 2.543 1.00 81.31 88 ASP A N 1
ATOM 646 C CA . ASP A 1 88 ? -10.633 8.288 1.352 1.00 81.31 88 ASP A CA 1
ATOM 647 C C . ASP A 1 88 ? -9.545 8.569 0.296 1.00 81.31 88 ASP A C 1
ATOM 649 O O . ASP A 1 88 ? -8.707 9.461 0.445 1.00 81.31 88 ASP A O 1
ATOM 653 N N . ALA A 1 89 ? -9.566 7.819 -0.809 1.00 74.44 89 ALA A N 1
ATOM 654 C CA . ALA A 1 89 ? -8.642 8.014 -1.929 1.00 74.44 89 ALA A CA 1
ATOM 655 C C . ALA A 1 89 ? -8.736 9.404 -2.604 1.00 74.44 89 ALA A C 1
ATOM 657 O O . ALA A 1 89 ? -7.845 9.769 -3.373 1.00 74.44 89 ALA A O 1
ATOM 658 N N . THR A 1 90 ? -9.799 10.173 -2.346 1.00 77.19 90 THR A N 1
ATOM 659 C CA . THR A 1 90 ? -9.993 11.541 -2.853 1.00 77.19 90 THR A CA 1
ATOM 660 C C . THR A 1 90 ? -9.519 12.617 -1.871 1.00 77.19 90 THR A C 1
ATOM 662 O O . THR A 1 90 ? -9.461 13.790 -2.236 1.00 77.19 90 THR A O 1
ATOM 665 N N . GLY A 1 91 ? -9.133 12.226 -0.651 1.00 77.25 91 GLY A N 1
ATOM 666 C CA . GLY A 1 91 ? -8.754 13.133 0.430 1.00 77.25 91 GLY A CA 1
ATOM 667 C C . GLY A 1 91 ? -9.938 13.638 1.260 1.00 77.25 91 GLY A C 1
ATOM 668 O O . GLY A 1 91 ? -9.770 14.564 2.052 1.00 77.25 91 GLY A O 1
ATOM 669 N N . ALA A 1 92 ? -11.133 13.063 1.107 1.00 83.75 92 ALA A N 1
ATOM 670 C CA . ALA A 1 92 ? -12.271 13.396 1.953 1.00 83.75 92 ALA A CA 1
ATOM 671 C C . ALA A 1 92 ? -12.164 12.680 3.305 1.00 83.75 92 ALA A C 1
ATOM 673 O O . ALA A 1 92 ? -11.813 11.502 3.382 1.00 83.75 92 ALA A O 1
ATOM 674 N N . LEU A 1 93 ? -12.476 13.397 4.386 1.00 86.31 93 LEU A N 1
ATOM 675 C CA . LEU A 1 93 ? -12.413 12.867 5.746 1.00 86.31 93 LEU A CA 1
ATOM 676 C C . LEU A 1 93 ? -13.532 11.842 5.976 1.00 86.31 93 LEU A C 1
ATOM 678 O O . LEU A 1 93 ? -14.710 12.194 5.978 1.00 86.31 93 LEU A O 1
ATOM 682 N N . LEU A 1 94 ? -13.150 10.589 6.216 1.00 84.25 94 LEU A N 1
ATOM 683 C CA . LEU A 1 94 ? -14.050 9.497 6.593 1.00 84.25 94 LEU A CA 1
ATOM 684 C C . LEU A 1 94 ? -14.287 9.445 8.106 1.00 84.25 94 LEU A C 1
ATOM 686 O O . LEU A 1 94 ? -15.387 9.109 8.544 1.00 84.25 94 LEU A O 1
ATOM 690 N N . GLY A 1 95 ? -13.274 9.793 8.902 1.00 85.88 95 GLY A N 1
ATOM 691 C CA . GLY A 1 95 ? -13.380 9.827 10.357 1.00 85.88 95 GLY A CA 1
ATOM 692 C C . GLY A 1 95 ? -12.163 10.456 11.029 1.00 85.88 95 GLY A C 1
ATOM 693 O O . GLY A 1 95 ? -11.053 10.413 10.507 1.00 85.88 95 GLY A O 1
ATOM 694 N N . ASP A 1 96 ? -12.388 11.039 12.200 1.00 89.12 96 ASP A N 1
ATOM 695 C CA . ASP A 1 96 ? -11.386 11.684 13.051 1.00 89.12 96 ASP A CA 1
ATOM 696 C C . ASP A 1 96 ? -11.619 11.293 14.518 1.00 89.12 96 ASP A C 1
ATOM 698 O O . ASP A 1 96 ? -12.719 11.502 15.056 1.00 89.12 96 ASP A O 1
ATOM 702 N N . SER A 1 97 ? -10.595 10.719 15.159 1.00 87.69 97 SER A N 1
ATOM 703 C CA . SER A 1 97 ? -10.686 10.247 16.545 1.00 87.69 97 SER A CA 1
ATOM 704 C C . SER A 1 97 ? -10.769 11.405 17.533 1.00 87.69 97 SER A C 1
ATOM 706 O O . SER A 1 97 ? -11.475 11.302 18.530 1.00 87.69 97 SER A O 1
ATOM 708 N N . SER A 1 98 ? -10.133 12.543 17.230 1.00 83.31 98 SER A N 1
ATOM 709 C CA . SER A 1 98 ? -10.190 13.748 18.073 1.00 83.31 98 SER A CA 1
ATOM 710 C C . SER A 1 98 ? -11.600 14.347 18.132 1.00 83.31 98 SER A C 1
ATOM 712 O O . SER A 1 98 ? -11.963 15.028 19.088 1.00 83.31 98 SER A O 1
ATOM 714 N N . ARG A 1 99 ? -12.425 14.049 17.121 1.00 83.12 99 ARG A N 1
ATOM 715 C CA . ARG A 1 99 ? -13.829 14.472 17.021 1.00 83.12 99 ARG A CA 1
ATOM 716 C C . ARG A 1 99 ? -14.816 13.389 17.464 1.00 83.12 99 ARG A C 1
ATOM 718 O O . ARG A 1 99 ? -16.018 13.582 17.310 1.00 83.12 99 ARG A O 1
ATOM 725 N N . GLY A 1 100 ? -14.332 12.239 17.946 1.00 83.50 100 GLY A N 1
ATOM 726 C CA . GLY A 1 100 ? -15.166 11.089 18.323 1.00 83.50 100 GLY A CA 1
ATOM 727 C C . GLY A 1 100 ? -15.889 10.418 17.147 1.00 83.50 100 GLY A C 1
ATOM 728 O O . GLY A 1 100 ? -16.803 9.626 17.350 1.00 83.50 100 GLY A O 1
ATOM 729 N N . THR A 1 101 ? -15.502 10.740 15.910 1.00 84.44 101 THR A N 1
ATOM 730 C CA . THR A 1 101 ? -16.123 10.206 14.679 1.00 84.44 101 THR A CA 1
ATOM 731 C C . THR A 1 101 ? -15.409 8.968 14.137 1.00 84.44 101 THR A C 1
ATOM 733 O O . THR A 1 101 ? -15.875 8.348 13.182 1.00 84.44 101 THR A O 1
ATOM 736 N N . LEU A 1 102 ? -14.278 8.619 14.751 1.00 88.81 102 LEU A N 1
ATOM 737 C CA . LEU A 1 102 ? -13.482 7.437 14.471 1.00 88.81 102 LEU A CA 1
ATOM 738 C C . LEU A 1 102 ? -13.148 6.751 15.791 1.00 88.81 102 LEU A C 1
ATOM 740 O O . LEU A 1 102 ? -12.600 7.381 16.696 1.00 88.81 102 LEU A O 1
ATOM 744 N N . ARG A 1 103 ? -13.417 5.453 15.863 1.00 86.94 103 ARG A N 1
ATOM 745 C CA . ARG A 1 103 ? -12.983 4.594 16.956 1.00 86.94 103 ARG A CA 1
ATOM 746 C C . ARG A 1 103 ? -11.883 3.665 16.463 1.00 86.94 103 ARG A C 1
ATOM 748 O O . ARG A 1 103 ? -12.017 3.026 15.422 1.00 86.94 103 ARG A O 1
ATOM 755 N N . VAL A 1 104 ? -10.800 3.607 17.227 1.00 88.94 104 VAL A N 1
ATOM 756 C CA . VAL A 1 104 ? -9.657 2.727 16.982 1.00 88.94 104 VAL A CA 1
ATOM 757 C C . VAL A 1 104 ? -9.706 1.640 18.045 1.00 88.94 104 VAL A C 1
ATOM 759 O O . VAL A 1 104 ? -9.633 1.951 19.229 1.00 88.94 104 VAL A O 1
ATOM 762 N N . ALA A 1 105 ? -9.870 0.383 17.643 1.00 88.00 105 ALA A N 1
ATOM 763 C CA . ALA A 1 105 ? -9.994 -0.725 18.586 1.00 88.00 105 ALA A CA 1
ATOM 764 C C . ALA A 1 105 ? -9.142 -1.922 18.171 1.00 88.00 105 ALA A C 1
ATOM 766 O O . ALA A 1 105 ? -8.886 -2.169 16.988 1.00 88.00 105 ALA A O 1
ATOM 767 N N . ARG A 1 106 ? -8.716 -2.700 19.165 1.00 89.62 106 ARG A N 1
ATOM 768 C CA . ARG A 1 106 ? -8.025 -3.970 18.940 1.00 89.62 106 ARG A CA 1
ATOM 769 C C . ARG A 1 106 ? -9.037 -5.044 18.569 1.00 89.62 106 ARG A C 1
ATOM 771 O O . ARG A 1 106 ? -10.058 -5.208 19.230 1.00 89.62 106 ARG A O 1
ATOM 778 N N . THR A 1 107 ? -8.740 -5.813 17.534 1.00 88.44 107 THR A N 1
ATOM 779 C CA . THR A 1 107 ? -9.555 -6.946 17.120 1.00 88.44 107 THR A CA 1
ATOM 780 C C . THR A 1 107 ? -8.708 -8.128 16.667 1.00 88.44 107 THR A C 1
ATOM 782 O O . THR A 1 107 ? -7.507 -8.015 16.441 1.00 88.44 107 THR A O 1
ATOM 785 N N . ASN A 1 108 ? -9.351 -9.278 16.514 1.00 88.19 108 ASN A N 1
ATOM 786 C CA . ASN A 1 108 ? -8.773 -10.384 15.773 1.00 88.19 108 ASN A CA 1
ATOM 787 C C . ASN A 1 108 ? -9.388 -10.428 14.369 1.00 88.19 108 ASN A C 1
ATOM 789 O O . ASN A 1 108 ? -10.572 -10.143 14.184 1.00 88.19 108 ASN A O 1
ATOM 793 N N . MET A 1 109 ? -8.613 -10.836 13.374 1.00 84.94 109 MET A N 1
ATOM 794 C CA . MET A 1 109 ? -9.100 -11.067 12.018 1.00 84.94 109 MET A CA 1
ATOM 795 C C . MET A 1 109 ? -8.673 -12.440 11.511 1.00 84.94 109 MET A C 1
ATOM 797 O O . MET A 1 109 ? -7.645 -12.988 11.915 1.00 84.94 109 MET A O 1
ATOM 801 N N . TRP A 1 110 ? -9.476 -13.000 10.614 1.00 81.19 110 TRP A N 1
ATOM 802 C CA . TRP A 1 110 ? -9.100 -14.205 9.889 1.00 81.19 110 TRP A CA 1
ATOM 803 C C . TRP A 1 110 ? -8.147 -13.835 8.757 1.00 81.19 110 TRP A C 1
ATOM 805 O O . TRP A 1 110 ? -8.518 -13.080 7.870 1.00 81.19 110 TRP A O 1
ATOM 815 N N . HIS A 1 111 ? -6.940 -14.394 8.770 1.00 76.44 111 HIS A N 1
ATOM 816 C CA . HIS A 1 111 ? -5.996 -14.311 7.663 1.00 76.44 111 HIS A CA 1
ATOM 817 C C . HIS A 1 111 ? -5.770 -15.718 7.102 1.00 76.44 111 HIS A C 1
ATOM 819 O O . HIS A 1 111 ? -5.024 -16.530 7.661 1.00 76.44 111 HIS A O 1
ATOM 825 N N . GLY A 1 112 ? -6.480 -16.048 6.020 1.00 76.94 112 GLY A N 1
ATOM 826 C CA . GLY A 1 112 ? -6.506 -17.404 5.469 1.00 76.94 112 GLY A CA 1
ATOM 827 C C . GLY A 1 112 ? -7.095 -18.414 6.463 1.00 76.94 112 GLY A C 1
ATOM 828 O O . GLY A 1 112 ? -8.276 -18.352 6.788 1.00 76.94 112 GLY A O 1
ATOM 829 N N . LYS A 1 113 ? -6.272 -19.360 6.937 1.00 78.75 113 LYS A N 1
ATOM 830 C CA . LYS A 1 113 ? -6.659 -20.376 7.943 1.00 78.75 113 LYS A CA 1
ATOM 831 C C . LYS A 1 113 ? -6.236 -20.017 9.371 1.00 78.75 113 LYS A C 1
ATOM 833 O O . LYS A 1 113 ? -6.516 -20.775 10.295 1.00 78.75 113 LYS A O 1
ATOM 838 N N . THR A 1 114 ? -5.530 -18.905 9.547 1.00 79.31 114 THR A N 1
ATOM 839 C CA . THR A 1 114 ? -4.972 -18.478 10.833 1.00 79.31 114 THR A CA 1
ATOM 840 C C . THR A 1 114 ? -5.671 -17.230 11.343 1.00 79.31 114 THR A C 1
ATOM 842 O O . THR A 1 114 ? -6.203 -16.444 10.562 1.00 79.31 114 THR A O 1
ATOM 845 N N . LEU A 1 115 ? -5.662 -17.050 12.659 1.00 83.75 115 LEU A N 1
ATOM 846 C CA . LEU A 1 115 ? -6.208 -15.873 13.318 1.00 83.75 115 LEU A CA 1
ATOM 847 C C . LEU A 1 115 ? -5.056 -14.927 13.672 1.00 83.75 115 LEU A C 1
ATOM 849 O O . LEU A 1 115 ? -4.060 -15.372 14.247 1.00 83.75 115 LEU A O 1
ATOM 853 N N . ALA A 1 116 ? -5.196 -13.652 13.328 1.00 84.75 116 ALA A N 1
ATOM 854 C CA . ALA A 1 116 ? -4.172 -12.634 13.530 1.00 84.75 116 ALA A CA 1
ATOM 855 C C . ALA A 1 116 ? -4.735 -11.434 14.297 1.00 84.75 116 ALA A C 1
ATOM 857 O O . ALA A 1 116 ? -5.904 -11.081 14.121 1.00 84.75 116 ALA A O 1
ATOM 858 N N . GLY A 1 117 ? -3.907 -10.809 15.132 1.00 85.25 117 GLY A N 1
ATOM 859 C CA . GLY A 1 117 ? -4.220 -9.524 15.752 1.00 85.25 117 GLY A CA 1
ATOM 860 C C . GLY A 1 117 ? -4.233 -8.407 14.706 1.00 85.25 117 GLY A C 1
ATOM 861 O O . GLY A 1 117 ? -3.368 -8.354 13.831 1.00 85.25 117 GLY A O 1
ATOM 862 N N . ALA A 1 118 ? -5.225 -7.526 14.787 1.00 86.94 118 ALA A N 1
ATOM 863 C CA . ALA A 1 118 ? -5.441 -6.430 13.850 1.00 86.94 118 ALA A CA 1
ATOM 864 C C . ALA A 1 118 ? -6.073 -5.219 14.543 1.00 86.94 118 ALA A C 1
ATOM 866 O O . ALA A 1 118 ? -6.727 -5.338 15.574 1.00 86.94 118 ALA A O 1
ATOM 867 N N . VAL A 1 119 ? -5.926 -4.036 13.962 1.00 87.75 119 VAL A N 1
ATOM 868 C CA . VAL A 1 119 ? -6.616 -2.833 14.438 1.00 87.75 119 VAL A CA 1
ATOM 869 C C . VAL A 1 119 ? -7.828 -2.583 13.557 1.00 87.75 119 VAL A C 1
ATOM 871 O O . VAL A 1 119 ? -7.710 -2.544 12.336 1.00 87.75 119 VAL A O 1
ATOM 874 N N . VAL A 1 120 ? -8.998 -2.400 14.163 1.00 88.38 120 VAL A N 1
ATOM 875 C CA . VAL A 1 120 ? -10.192 -1.952 13.448 1.00 88.38 120 VAL A CA 1
ATOM 876 C C . VAL A 1 120 ? -10.362 -0.447 13.615 1.00 88.38 120 VAL A C 1
ATOM 878 O O . VAL A 1 120 ? -10.266 0.097 14.714 1.00 88.38 120 VAL A O 1
ATOM 881 N N . LEU A 1 121 ? -10.606 0.214 12.490 1.00 87.88 121 LEU A N 1
ATOM 882 C CA . LEU A 1 121 ? -10.990 1.611 12.388 1.00 87.88 121 LEU A CA 1
ATOM 883 C C . LEU A 1 121 ? -12.486 1.664 12.080 1.00 87.88 121 LEU A C 1
ATOM 885 O O . LEU A 1 121 ? -12.891 1.359 10.958 1.00 87.88 121 LEU A O 1
ATOM 889 N N . GLU A 1 122 ? -13.299 2.009 13.074 1.00 87.38 122 GLU A N 1
ATOM 890 C CA . GLU A 1 122 ? -14.755 2.136 12.952 1.00 87.38 122 GLU A CA 1
ATOM 891 C C . GLU A 1 122 ? -15.131 3.612 12.775 1.00 87.38 122 GLU A C 1
ATOM 893 O O . GLU A 1 122 ? -14.810 4.450 13.615 1.00 87.38 122 GLU A O 1
ATOM 898 N N . TYR A 1 123 ? -15.818 3.938 11.686 1.00 86.88 123 TYR A N 1
ATOM 899 C CA . TYR A 1 123 ? -16.324 5.276 11.371 1.00 86.88 123 TYR A CA 1
ATOM 900 C C . TYR A 1 123 ? -17.746 5.177 10.796 1.00 86.88 123 TYR A C 1
ATOM 902 O O . TYR A 1 123 ? -18.246 4.092 10.504 1.00 86.88 123 TYR A O 1
ATOM 910 N N . ALA A 1 124 ? -18.437 6.308 10.621 1.00 80.31 124 ALA A N 1
ATOM 911 C CA . ALA A 1 124 ? -19.863 6.319 10.261 1.00 80.31 124 ALA A CA 1
ATOM 912 C C . ALA A 1 124 ? -20.194 5.566 8.953 1.00 80.31 124 ALA A C 1
ATOM 914 O O . ALA A 1 124 ? -21.258 4.965 8.829 1.00 80.31 124 ALA A O 1
ATOM 915 N N . ALA A 1 125 ? -19.278 5.581 7.981 1.00 77.38 125 ALA A N 1
ATOM 916 C CA . ALA A 1 125 ? -19.446 4.900 6.698 1.00 77.38 125 ALA A CA 1
ATOM 917 C C . ALA A 1 125 ? -19.083 3.398 6.727 1.00 77.38 125 ALA A C 1
ATOM 919 O O . ALA A 1 125 ? -19.365 2.685 5.760 1.00 77.38 125 ALA A O 1
ATOM 920 N N . GLY A 1 126 ? -18.477 2.895 7.809 1.00 79.44 126 GLY A N 1
ATOM 921 C CA . GLY A 1 126 ? -18.141 1.481 7.961 1.00 79.44 126 GLY A CA 1
ATOM 922 C C . GLY A 1 126 ? -16.926 1.214 8.848 1.00 79.44 126 GLY A C 1
ATOM 923 O O . GLY A 1 126 ? -16.452 2.075 9.579 1.00 79.44 126 GLY A O 1
ATOM 924 N N . ALA A 1 127 ? -16.414 -0.014 8.766 1.00 82.00 127 ALA A N 1
ATOM 925 C CA . ALA A 1 127 ? -15.240 -0.454 9.510 1.00 82.00 127 ALA A CA 1
ATOM 926 C C . ALA A 1 127 ? -14.147 -0.957 8.560 1.00 82.00 127 ALA A C 1
ATOM 928 O O . ALA A 1 127 ? -14.433 -1.649 7.579 1.00 82.00 127 ALA A O 1
ATOM 929 N N . THR A 1 128 ? -12.894 -0.619 8.856 1.00 83.06 128 THR A N 1
ATOM 930 C CA . THR A 1 128 ? -11.710 -1.044 8.092 1.00 83.06 128 THR A CA 1
ATOM 931 C C . THR A 1 128 ? -10.733 -1.753 9.012 1.00 83.06 128 THR A C 1
ATOM 933 O O . THR A 1 128 ? -10.431 -1.240 10.084 1.00 83.06 128 THR A O 1
ATOM 936 N N . CYS A 1 129 ? -10.259 -2.938 8.619 1.00 84.19 129 CYS A N 1
ATOM 937 C CA . CYS A 1 129 ? -9.294 -3.696 9.414 1.00 84.19 129 CYS A CA 1
ATOM 938 C C . CYS A 1 129 ? -7.887 -3.517 8.850 1.00 84.19 129 CYS A C 1
ATOM 940 O O . CYS A 1 129 ? -7.632 -3.731 7.662 1.00 84.19 129 CYS A O 1
ATOM 942 N N . LEU A 1 130 ? -6.979 -3.134 9.736 1.00 83.75 130 LEU A N 1
ATOM 943 C CA . LEU A 1 130 ? -5.575 -2.903 9.465 1.00 83.75 130 LEU A CA 1
ATOM 944 C C . LEU A 1 130 ? -4.749 -4.000 10.128 1.00 83.75 130 LEU A C 1
ATOM 946 O O . LEU A 1 130 ? -4.927 -4.294 11.309 1.00 83.75 130 LEU A O 1
ATOM 950 N N . MET A 1 131 ? -3.822 -4.581 9.376 1.00 81.12 131 MET A N 1
ATOM 951 C CA . MET A 1 131 ? -2.881 -5.587 9.863 1.00 81.12 131 MET A CA 1
ATOM 952 C C . MET A 1 131 ? -1.449 -5.093 9.651 1.00 81.12 131 MET A C 1
ATOM 954 O O . MET A 1 131 ? -1.166 -4.423 8.658 1.00 81.12 131 MET A O 1
ATOM 958 N N . GLY A 1 132 ? -0.549 -5.419 10.578 1.00 73.69 132 GLY A N 1
ATOM 959 C CA . GLY A 1 132 ? 0.877 -5.154 10.404 1.00 73.69 132 GLY A CA 1
ATOM 960 C C . GLY A 1 132 ? 1.461 -6.019 9.287 1.00 73.69 132 GLY A C 1
ATOM 961 O O . GLY A 1 132 ? 0.823 -6.963 8.799 1.00 73.69 132 GLY A O 1
ATOM 962 N N . HIS A 1 133 ? 2.689 -5.716 8.882 1.00 69.75 133 HIS A N 1
ATOM 963 C CA . HIS A 1 133 ? 3.426 -6.574 7.960 1.00 69.75 133 HIS A CA 1
ATOM 964 C C . HIS A 1 133 ? 3.868 -7.860 8.645 1.00 69.75 133 HIS A C 1
ATOM 966 O O . HIS A 1 133 ? 3.745 -8.945 8.064 1.00 69.75 133 HIS A O 1
ATOM 972 N N . VAL A 1 134 ? 4.335 -7.743 9.886 1.00 70.62 134 VAL A N 1
ATOM 973 C CA . VAL A 1 134 ? 4.565 -8.899 10.745 1.00 70.62 134 VAL A CA 1
ATOM 974 C C . VAL A 1 134 ? 3.223 -9.352 11.307 1.00 70.62 134 VAL A C 1
ATOM 976 O O . VAL A 1 134 ? 2.529 -8.600 11.990 1.00 70.62 134 VAL A O 1
ATOM 979 N N . LEU A 1 135 ? 2.845 -10.600 11.014 1.00 71.44 135 LEU A N 1
ATOM 980 C CA . LEU A 1 135 ? 1.628 -11.176 11.576 1.00 71.44 135 LEU A CA 1
ATOM 981 C C . LEU A 1 135 ? 1.757 -11.256 13.098 1.00 71.44 135 LEU A C 1
ATOM 983 O O . LEU A 1 135 ? 2.570 -12.011 13.633 1.00 71.44 135 LEU A O 1
ATOM 987 N N . ILE A 1 136 ? 0.906 -10.504 13.785 1.00 75.56 136 ILE A N 1
ATOM 988 C CA . ILE A 1 136 ? 0.736 -10.607 15.227 1.00 75.56 136 ILE A CA 1
ATOM 989 C C . ILE A 1 136 ? -0.212 -11.779 15.479 1.00 75.56 136 ILE A C 1
ATOM 991 O O . ILE A 1 136 ? -1.263 -11.887 14.844 1.00 75.56 136 ILE A O 1
ATOM 995 N N . GLY A 1 137 ? 0.156 -12.680 16.391 1.00 81.50 137 GLY A N 1
ATOM 996 C CA . GLY A 1 137 ? -0.734 -13.762 16.812 1.00 81.50 137 GLY A CA 1
ATOM 997 C C . GLY A 1 137 ? -2.054 -13.226 17.376 1.00 81.50 137 GLY A C 1
ATOM 998 O O . GLY A 1 137 ? -2.145 -12.074 17.798 1.00 81.50 137 GLY A O 1
ATOM 999 N N . ALA A 1 138 ? -3.084 -14.068 17.388 1.00 85.94 138 ALA A N 1
ATOM 1000 C CA . ALA A 1 138 ? -4.378 -13.714 17.958 1.00 85.94 138 ALA A CA 1
ATOM 1001 C C . ALA A 1 138 ? -4.264 -13.210 19.4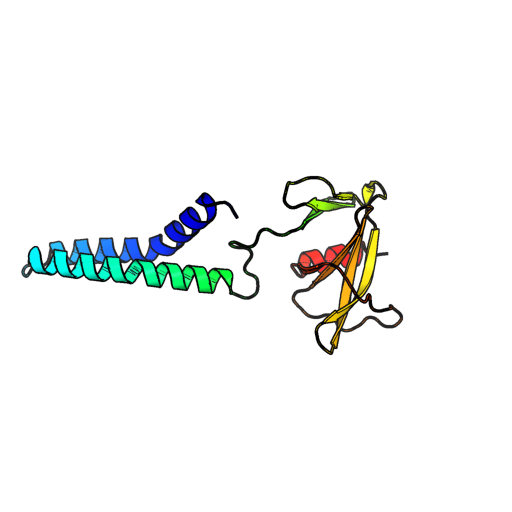03 1.00 85.94 138 ALA A C 1
ATOM 1003 O O . ALA A 1 138 ? -3.615 -13.838 20.244 1.00 85.94 138 ALA A O 1
ATOM 1004 N N . TRP A 1 139 ? -4.962 -12.122 19.714 1.00 86.25 139 TRP A N 1
ATOM 1005 C CA . TRP A 1 139 ? -5.060 -11.633 21.081 1.00 86.25 139 TRP A CA 1
ATOM 1006 C C . TRP A 1 139 ? -6.125 -12.409 21.863 1.00 86.25 139 TRP A C 1
ATOM 1008 O O . TRP A 1 139 ? -7.260 -12.551 21.389 1.00 86.25 139 TRP A O 1
ATOM 1018 N N . PRO A 1 140 ? -5.800 -12.913 23.064 1.00 80.50 140 PRO A N 1
ATOM 1019 C CA . PRO A 1 140 ? -6.740 -13.680 23.868 1.00 80.50 140 PRO A CA 1
ATOM 1020 C C . PRO A 1 140 ? -7.930 -12.814 24.306 1.00 80.50 140 PRO A C 1
ATOM 1022 O O . PRO A 1 140 ? -7.769 -11.660 24.690 1.00 80.50 140 PRO A O 1
ATOM 1025 N N . GLY A 1 141 ? -9.137 -13.382 24.252 1.00 79.00 141 GLY A N 1
ATOM 1026 C CA . GLY A 1 141 ? -10.371 -12.721 24.701 1.00 79.00 141 GLY A CA 1
ATOM 1027 C C . GLY A 1 141 ? -11.044 -11.797 23.679 1.00 79.00 141 GLY A C 1
ATOM 1028 O O . GLY A 1 141 ? -12.195 -11.418 23.889 1.00 79.00 141 GLY A O 1
ATOM 1029 N N . LEU A 1 142 ? -10.395 -11.484 22.552 1.00 82.06 142 LEU A N 1
ATOM 1030 C CA . LEU A 1 142 ? -10.992 -10.672 21.488 1.00 82.06 142 LEU A CA 1
ATOM 1031 C C . LEU A 1 142 ? -11.687 -11.546 20.438 1.00 82.06 142 LEU A C 1
ATOM 1033 O O . LEU A 1 142 ? -11.136 -12.539 19.952 1.00 82.06 142 LEU A O 1
ATOM 1037 N N . LYS A 1 143 ? -12.921 -11.177 20.073 1.00 78.25 143 LYS A N 1
ATOM 1038 C CA . LYS A 1 143 ? -13.658 -11.856 19.000 1.00 78.25 143 LYS A CA 1
ATOM 1039 C C . LYS A 1 143 ? -13.039 -11.520 17.651 1.00 78.25 143 LYS A C 1
ATOM 1041 O O . LYS A 1 143 ? -12.615 -10.393 17.417 1.00 78.25 143 LYS A O 1
ATOM 1046 N N . ALA A 1 144 ? -13.026 -12.506 16.762 1.00 77.38 144 ALA A N 1
ATOM 1047 C CA . ALA A 1 144 ? -12.612 -12.276 15.392 1.00 77.38 144 ALA A CA 1
ATOM 1048 C C . ALA A 1 144 ? -13.733 -11.607 14.594 1.00 77.38 144 ALA A C 1
ATOM 1050 O O . ALA A 1 144 ? -14.872 -12.081 14.615 1.00 77.38 144 ALA A O 1
ATOM 1051 N N . ILE A 1 145 ? -13.411 -10.538 13.870 1.00 75.81 145 ILE A N 1
ATOM 1052 C CA . ILE A 1 145 ? -14.344 -9.922 12.930 1.00 75.81 145 ILE A CA 1
ATOM 1053 C C . ILE A 1 145 ? -14.397 -10.798 11.675 1.00 75.81 145 ILE A C 1
ATOM 1055 O O . ILE A 1 145 ? -13.396 -10.999 10.987 1.00 75.81 145 ILE A O 1
ATOM 1059 N N . GLN A 1 146 ? -15.580 -11.339 11.383 1.00 60.97 146 GLN A N 1
ATOM 1060 C CA . GLN A 1 146 ? -15.880 -11.962 10.097 1.00 60.97 146 GLN A CA 1
ATOM 1061 C C . GLN A 1 146 ? -16.442 -10.886 9.165 1.00 60.97 146 GLN A C 1
ATOM 1063 O O . GLN A 1 146 ? -17.487 -10.310 9.452 1.00 60.97 146 GLN A O 1
ATOM 1068 N N . GLY A 1 147 ? -15.756 -10.609 8.054 1.00 52.84 147 GLY A N 1
ATOM 1069 C CA . GLY A 1 147 ? -16.270 -9.704 7.021 1.00 52.84 147 GLY A CA 1
ATOM 1070 C C . GLY A 1 147 ? -15.775 -8.261 7.097 1.00 52.84 147 GLY A C 1
ATOM 1071 O O . GLY A 1 147 ? -16.505 -7.352 6.702 1.00 52.84 147 GLY A O 1
ATOM 1072 N N . ALA A 1 148 ? -14.540 -8.031 7.556 1.00 53.53 148 ALA A N 1
ATOM 1073 C CA . ALA A 1 148 ? -13.875 -6.760 7.292 1.00 53.53 148 ALA A CA 1
ATOM 1074 C C . ALA A 1 148 ? -13.889 -6.503 5.776 1.00 53.53 148 ALA A C 1
ATOM 1076 O O . ALA A 1 148 ? -13.334 -7.282 5.005 1.00 53.53 148 ALA A O 1
ATOM 1077 N N . ARG A 1 149 ? -14.577 -5.439 5.344 1.00 51.19 149 ARG A N 1
ATOM 1078 C CA . ARG A 1 149 ? -14.778 -5.135 3.916 1.00 51.19 149 ARG A CA 1
ATOM 1079 C C . ARG A 1 149 ? -13.462 -4.918 3.169 1.00 51.19 149 ARG A C 1
ATOM 1081 O O . ARG A 1 149 ? -13.421 -5.133 1.963 1.00 51.19 149 ARG A O 1
ATOM 1088 N N . TYR A 1 150 ? -12.416 -4.516 3.888 1.00 57.50 150 TYR A N 1
ATOM 1089 C CA . TYR A 1 150 ? -11.088 -4.273 3.350 1.00 57.50 150 TYR A CA 1
ATOM 1090 C C . TYR A 1 150 ? -10.034 -4.704 4.374 1.00 57.50 150 TYR A C 1
ATOM 1092 O O . TYR A 1 150 ? -10.047 -4.239 5.516 1.00 57.50 150 TYR A O 1
ATOM 1100 N N . GLU A 1 151 ? -9.143 -5.603 3.953 1.00 67.06 151 GLU A N 1
ATOM 1101 C CA . GLU A 1 151 ? -7.910 -5.939 4.665 1.00 67.06 151 GLU A CA 1
ATOM 1102 C C . GLU A 1 151 ? -6.793 -5.049 4.118 1.00 67.06 151 GLU A C 1
ATOM 1104 O O . GLU A 1 151 ? -6.484 -5.097 2.922 1.00 67.06 151 GLU A O 1
ATOM 1109 N N . HIS A 1 152 ? -6.190 -4.217 4.965 1.00 72.19 152 HIS A N 1
ATOM 1110 C CA . HIS A 1 152 ? -5.060 -3.379 4.567 1.00 72.19 152 HIS A CA 1
ATOM 1111 C C . HIS A 1 152 ? -3.836 -3.679 5.418 1.00 72.19 152 HIS A C 1
ATOM 1113 O O . HIS A 1 152 ? -3.877 -3.606 6.645 1.00 72.19 152 HIS A O 1
ATOM 1119 N N . ARG A 1 153 ? -2.734 -4.017 4.741 1.00 72.25 153 ARG A N 1
ATOM 1120 C CA . ARG A 1 153 ? -1.423 -4.073 5.381 1.00 72.25 153 ARG A CA 1
ATOM 1121 C C . ARG A 1 153 ? -0.872 -2.666 5.508 1.00 72.25 153 ARG A C 1
ATOM 1123 O O . ARG A 1 153 ? -0.895 -1.908 4.538 1.00 72.25 153 ARG A O 1
ATOM 1130 N N . ILE A 1 154 ? -0.391 -2.352 6.696 1.00 74.25 154 ILE A N 1
ATOM 1131 C CA . ILE A 1 154 ? 0.230 -1.077 7.028 1.00 74.25 154 ILE A CA 1
ATOM 1132 C C . ILE A 1 154 ? 1.645 -1.305 7.553 1.00 74.25 154 ILE A C 1
ATOM 1134 O O . ILE A 1 154 ? 1.987 -2.410 7.975 1.00 74.25 154 ILE A O 1
ATOM 1138 N N . ASP A 1 155 ? 2.456 -0.251 7.507 1.00 76.00 155 ASP A N 1
ATOM 1139 C CA . ASP A 1 155 ? 3.786 -0.231 8.117 1.00 76.00 155 ASP A CA 1
ATOM 1140 C C . ASP A 1 155 ? 3.692 -0.598 9.609 1.00 76.00 155 ASP A C 1
ATOM 1142 O O . ASP A 1 155 ? 2.756 -0.182 10.300 1.00 76.00 155 ASP A O 1
ATOM 1146 N N . ASP A 1 156 ? 4.658 -1.371 10.106 1.00 74.19 156 ASP A N 1
ATOM 1147 C CA . ASP A 1 156 ? 4.693 -1.821 11.499 1.00 74.19 156 ASP A CA 1
ATOM 1148 C C . ASP A 1 156 ? 4.793 -0.628 12.472 1.00 74.19 156 ASP A C 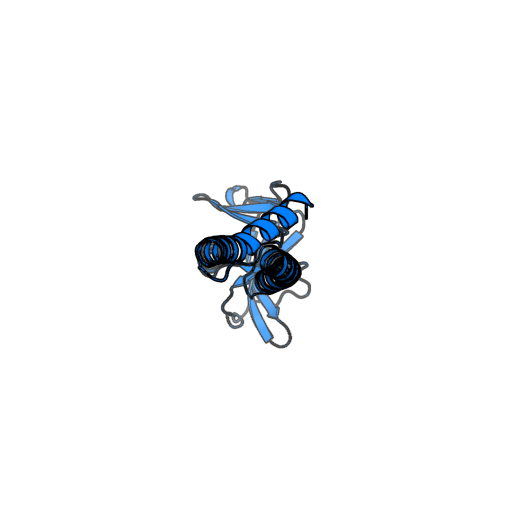1
ATOM 1150 O O . ASP A 1 156 ? 4.181 -0.646 13.537 1.00 74.19 156 ASP A O 1
ATOM 1154 N N . SER A 1 157 ? 5.453 0.466 12.074 1.00 80.25 157 SER A N 1
ATOM 1155 C CA . SER A 1 157 ? 5.518 1.699 12.877 1.00 80.25 157 SER A CA 1
ATOM 1156 C C . SER A 1 157 ? 4.157 2.392 13.030 1.00 80.25 157 SER A C 1
ATOM 1158 O O . SER A 1 157 ? 3.819 2.889 14.108 1.00 80.25 157 SER A O 1
ATOM 1160 N N . LEU A 1 158 ? 3.346 2.390 11.966 1.00 81.38 158 LEU A N 1
ATOM 1161 C CA . LEU A 1 158 ? 1.971 2.888 11.997 1.00 81.38 158 LEU A CA 1
ATOM 1162 C C . LEU A 1 158 ? 1.082 1.960 12.832 1.00 81.38 158 LEU A C 1
ATOM 1164 O O . LEU A 1 158 ? 0.231 2.438 13.581 1.00 81.38 158 LEU A O 1
ATOM 1168 N N . MET A 1 159 ? 1.295 0.646 12.736 1.00 83.12 159 MET A N 1
ATOM 1169 C CA . MET A 1 159 ? 0.578 -0.339 13.541 1.00 83.12 159 MET A CA 1
ATOM 1170 C C . MET A 1 159 ? 0.839 -0.144 15.039 1.00 83.12 159 MET A C 1
ATOM 1172 O O . MET A 1 159 ? -0.113 -0.076 15.814 1.00 83.12 159 MET A O 1
ATOM 1176 N N . ASP A 1 160 ? 2.096 0.011 15.448 1.00 84.25 160 ASP A N 1
ATOM 1177 C CA . ASP A 1 160 ? 2.467 0.217 16.851 1.00 84.25 160 ASP A CA 1
ATOM 1178 C C . ASP A 1 160 ? 1.817 1.472 17.448 1.00 84.25 160 ASP A C 1
ATOM 1180 O O . ASP A 1 160 ? 1.313 1.453 18.575 1.00 84.25 160 ASP A O 1
ATOM 1184 N N . GLU A 1 161 ? 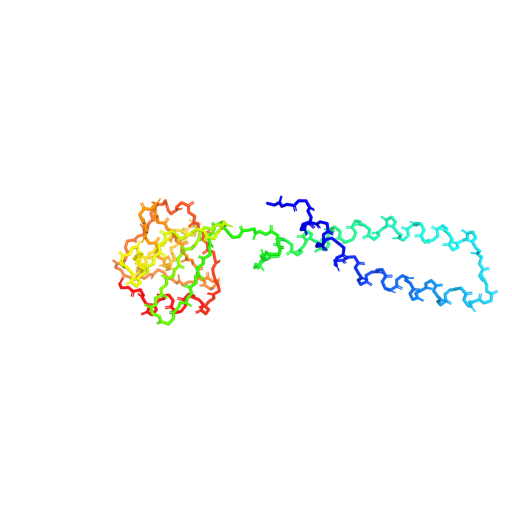1.780 2.567 16.688 1.00 84.44 161 GLU A N 1
ATOM 1185 C CA . GLU A 1 161 ? 1.160 3.810 17.145 1.00 84.44 161 GLU A CA 1
ATOM 1186 C C . GLU A 1 161 ? -0.370 3.698 17.212 1.00 84.44 161 GLU A C 1
ATOM 1188 O O . GLU A 1 161 ? -0.988 4.168 18.170 1.00 84.44 161 GLU A O 1
ATOM 1193 N N . LEU A 1 162 ? -0.998 3.008 16.255 1.00 85.00 162 LEU A N 1
ATOM 1194 C CA . LEU A 1 162 ? -2.426 2.701 16.323 1.00 85.00 162 LEU A CA 1
ATOM 1195 C C . LEU A 1 162 ? -2.757 1.800 17.517 1.00 85.00 162 LEU A C 1
ATOM 1197 O O . LEU A 1 162 ? -3.758 2.032 18.187 1.00 85.00 162 LEU A O 1
ATOM 1201 N N . LEU A 1 163 ? -1.910 0.820 17.840 1.00 85.31 163 LEU A N 1
ATOM 1202 C CA . LEU A 1 163 ? -2.087 -0.058 19.000 1.00 85.31 163 LEU A CA 1
ATOM 1203 C C . LEU A 1 163 ? -1.990 0.682 20.334 1.00 85.31 163 LEU A C 1
ATOM 1205 O O . LEU A 1 163 ? -2.678 0.296 21.284 1.00 85.31 163 LEU A O 1
ATOM 1209 N N . ARG A 1 164 ? -1.159 1.729 20.420 1.00 85.50 164 ARG A N 1
ATOM 1210 C CA . ARG A 1 164 ? -1.082 2.613 21.597 1.00 85.50 164 ARG A CA 1
ATOM 1211 C C 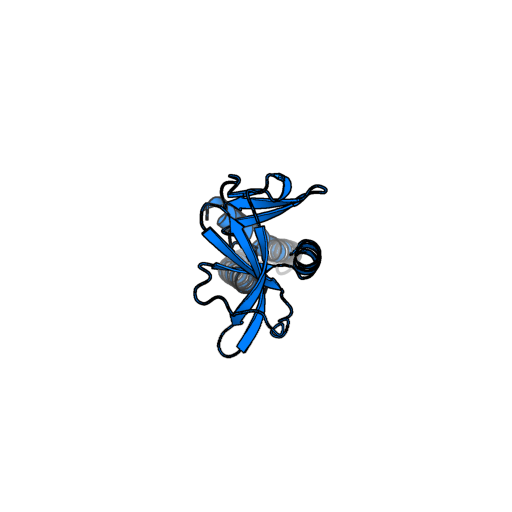. ARG A 1 164 ? -2.343 3.442 21.794 1.00 85.50 164 ARG A C 1
ATOM 1213 O O . ARG A 1 164 ? -2.683 3.750 22.930 1.00 85.50 164 ARG A O 1
ATOM 1220 N N . ARG A 1 165 ? -3.007 3.804 20.697 1.00 82.19 165 ARG A N 1
ATOM 1221 C CA . ARG A 1 165 ? -4.233 4.616 20.686 1.00 82.19 165 ARG A CA 1
ATOM 1222 C C . ARG A 1 165 ? -5.511 3.781 20.649 1.00 82.19 165 ARG A C 1
ATOM 1224 O O . ARG A 1 165 ? -6.596 4.344 20.723 1.00 82.19 165 ARG A O 1
ATOM 1231 N N . ALA A 1 166 ? -5.382 2.467 20.494 1.00 82.62 166 ALA A N 1
ATOM 1232 C CA . ALA A 1 166 ? -6.503 1.550 20.482 1.00 82.62 166 ALA A CA 1
ATOM 1233 C C . ALA A 1 166 ? -7.001 1.307 21.911 1.00 82.62 166 ALA A C 1
ATOM 1235 O O . ALA A 1 166 ? -6.222 0.893 22.775 1.00 82.62 166 ALA A O 1
ATOM 1236 N N . GLU A 1 167 ? -8.296 1.539 22.111 1.00 69.00 167 GLU A N 1
ATOM 1237 C CA . GLU A 1 167 ? -9.023 1.295 23.365 1.00 69.00 167 GLU A CA 1
ATOM 1238 C C . GLU A 1 167 ? -9.617 -0.119 23.423 1.00 69.00 167 GLU A C 1
ATOM 1240 O O . GLU A 1 167 ? -10.051 -0.649 22.366 1.00 69.00 167 GLU A O 1
#

Organism: NCBI:txid2316722

Radius of gyration: 24.12 Å; chains: 1; bounding box: 58×35×65 Å